Protein AF-A0A920QPK8-F1 (afdb_monomer_lite)

Radius of gyration: 19.15 Å; chains: 1; bounding box: 37×34×63 Å

Structure (mmCIF, N/CA/C/O backbone):
data_AF-A0A920QPK8-F1
#
_entry.id   AF-A0A920QPK8-F1
#
loop_
_atom_site.group_PDB
_atom_site.id
_atom_site.type_symbol
_atom_site.label_atom_id
_atom_site.label_alt_id
_atom_site.label_comp_id
_atom_site.label_asym_id
_atom_site.label_entity_id
_atom_site.label_seq_id
_atom_site.pdbx_PDB_ins_code
_atom_site.Cartn_x
_atom_site.Cartn_y
_atom_site.Cartn_z
_atom_site.occupancy
_atom_site.B_iso_or_equiv
_atom_site.auth_seq_id
_atom_site.auth_comp_id
_atom_site.auth_asym_id
_atom_site.auth_atom_id
_atom_site.pdbx_PDB_model_num
ATOM 1 N N . MET A 1 1 ? 7.143 -10.730 -30.941 1.00 68.44 1 MET A N 1
ATOM 2 C CA . MET A 1 1 ? 5.837 -11.428 -30.927 1.00 68.44 1 MET A CA 1
ATOM 3 C C . MET A 1 1 ? 4.984 -10.985 -29.741 1.00 68.44 1 MET A C 1
ATOM 5 O O . MET A 1 1 ? 4.112 -10.167 -29.968 1.00 68.44 1 MET A O 1
ATOM 9 N N . PHE A 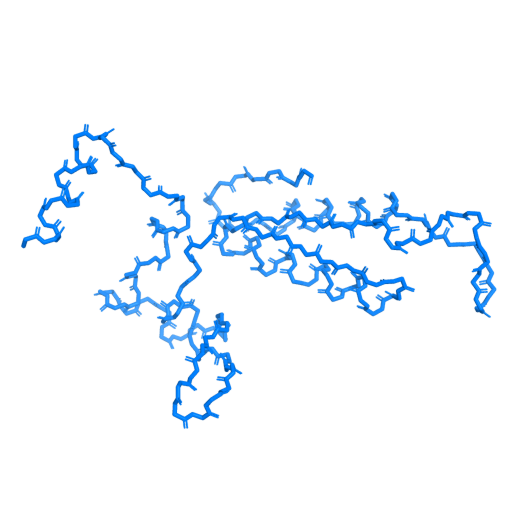1 2 ? 5.269 -11.378 -28.488 1.00 86.38 2 PHE A N 1
ATOM 10 C CA . PHE A 1 2 ? 4.439 -10.963 -27.332 1.00 86.38 2 PHE A CA 1
ATOM 11 C C . PHE A 1 2 ? 4.388 -9.437 -27.107 1.00 86.38 2 PHE A C 1
ATOM 13 O O . PHE A 1 2 ? 3.326 -8.875 -26.862 1.00 86.38 2 PHE A O 1
ATOM 20 N N . TYR A 1 3 ? 5.526 -8.748 -27.241 1.00 86.75 3 TYR A N 1
ATOM 21 C CA . TYR A 1 3 ? 5.587 -7.286 -27.121 1.00 86.75 3 TYR A CA 1
ATOM 22 C C . TYR A 1 3 ? 4.750 -6.564 -28.188 1.00 86.75 3 TYR A C 1
ATOM 24 O O . TYR A 1 3 ? 4.077 -5.581 -27.881 1.00 86.75 3 TYR A O 1
ATOM 32 N N . ASP A 1 4 ? 4.767 -7.062 -29.426 1.00 90.31 4 ASP A N 1
ATOM 33 C CA . ASP A 1 4 ? 4.085 -6.432 -30.562 1.00 90.31 4 ASP A CA 1
ATOM 34 C C . ASP A 1 4 ? 2.562 -6.575 -30.435 1.00 90.31 4 ASP A C 1
ATOM 36 O O . ASP A 1 4 ? 1.823 -5.617 -30.660 1.00 90.31 4 ASP A O 1
ATOM 40 N N . GLU A 1 5 ? 2.095 -7.747 -29.993 1.00 91.38 5 GLU A N 1
ATOM 41 C CA . GLU A 1 5 ? 0.682 -8.015 -29.699 1.00 91.38 5 GLU A CA 1
ATOM 42 C C . GLU A 1 5 ? 0.168 -7.131 -28.555 1.00 91.38 5 GLU A C 1
ATOM 44 O O . GLU A 1 5 ? -0.880 -6.493 -28.674 1.00 91.38 5 GLU A O 1
ATOM 49 N N . LEU A 1 6 ? 0.932 -7.036 -27.462 1.00 88.88 6 LEU A N 1
ATOM 50 C CA . LEU A 1 6 ? 0.589 -6.203 -26.310 1.00 88.88 6 LEU A CA 1
ATOM 51 C C . LEU A 1 6 ? 0.551 -4.713 -26.681 1.00 88.88 6 LEU A C 1
ATOM 53 O O . LEU A 1 6 ? -0.389 -3.998 -26.328 1.00 88.88 6 LEU A O 1
ATOM 57 N N . SER A 1 7 ? 1.551 -4.256 -27.438 1.00 88.50 7 SER A N 1
ATOM 58 C CA . SER A 1 7 ? 1.635 -2.882 -27.941 1.00 88.50 7 SER A CA 1
ATOM 59 C C . SER A 1 7 ? 0.441 -2.546 -28.828 1.00 88.50 7 SER A C 1
ATOM 61 O O . SER A 1 7 ? -0.168 -1.489 -28.666 1.00 88.50 7 SER A O 1
ATOM 63 N N . TRP A 1 8 ? 0.053 -3.460 -29.721 1.00 92.25 8 TRP A N 1
ATOM 64 C CA . TRP A 1 8 ? -1.113 -3.274 -30.580 1.00 92.25 8 TRP A CA 1
ATOM 65 C C . TRP A 1 8 ? -2.414 -3.162 -29.772 1.00 92.25 8 TRP A C 1
ATOM 67 O O . TRP A 1 8 ? -3.217 -2.265 -30.042 1.00 92.25 8 TRP A O 1
ATOM 77 N N . LEU A 1 9 ? -2.608 -4.004 -28.748 1.00 92.81 9 LEU A N 1
ATOM 78 C CA . LEU A 1 9 ? -3.782 -3.949 -27.864 1.00 92.81 9 LEU A CA 1
ATOM 79 C C . LEU A 1 9 ? -3.870 -2.625 -27.095 1.00 92.81 9 LEU A C 1
ATOM 81 O O . LEU A 1 9 ? -4.956 -2.046 -26.997 1.00 92.81 9 LEU A O 1
ATOM 85 N N . CYS A 1 10 ? -2.743 -2.127 -26.580 1.00 90.50 10 CYS A N 1
ATOM 86 C CA . CYS A 1 10 ? -2.697 -0.855 -25.862 1.00 90.50 10 CYS A CA 1
ATOM 87 C C . CYS A 1 10 ? -2.908 0.354 -26.782 1.00 90.50 10 CYS A C 1
ATOM 89 O O . CYS A 1 10 ? -3.668 1.256 -26.428 1.00 90.50 10 CYS A O 1
ATOM 91 N N . LEU A 1 11 ? -2.293 0.367 -27.970 1.00 92.00 11 LEU A N 1
ATOM 92 C CA . LEU A 1 11 ? -2.441 1.458 -28.941 1.00 92.00 11 LEU A CA 1
ATOM 93 C C . LEU A 1 11 ? -3.876 1.586 -29.461 1.00 92.00 11 LEU A C 1
ATOM 95 O O . LEU A 1 11 ? -4.374 2.696 -29.624 1.00 92.00 11 LEU A O 1
ATOM 99 N N . ASN A 1 12 ? -4.553 0.459 -29.679 1.00 94.44 12 ASN A N 1
ATOM 100 C CA . ASN A 1 12 ? -5.941 0.433 -30.140 1.00 94.44 12 ASN A CA 1
ATOM 101 C C . ASN A 1 12 ? -6.966 0.477 -28.991 1.00 94.44 12 ASN A C 1
ATOM 103 O O . ASN A 1 12 ? -8.159 0.319 -29.231 1.00 94.44 12 ASN A O 1
ATOM 107 N N . GLN A 1 13 ? -6.520 0.684 -27.746 1.00 89.62 13 GLN A N 1
ATOM 108 C CA . GLN A 1 13 ? -7.372 0.767 -26.554 1.00 89.62 13 GLN A CA 1
ATOM 109 C C . GLN A 1 13 ? -8.248 -0.474 -26.292 1.00 89.62 13 GLN A C 1
ATOM 111 O O . GLN A 1 13 ? -9.247 -0.389 -25.579 1.00 89.62 13 GLN A O 1
ATOM 116 N N . TYR A 1 14 ? -7.853 -1.645 -26.801 1.00 92.62 14 TYR A N 1
ATOM 117 C CA . TYR A 1 14 ? -8.497 -2.922 -26.469 1.00 92.62 14 TYR A CA 1
ATOM 118 C C . TYR A 1 14 ? -8.085 -3.442 -25.083 1.00 92.62 14 TYR A C 1
ATOM 120 O O . TYR A 1 14 ? -8.752 -4.312 -24.526 1.00 92.62 14 TYR A O 1
ATOM 128 N N . GLY A 1 15 ? -7.013 -2.898 -24.500 1.00 88.00 15 GLY A N 1
ATOM 129 C CA . GLY A 1 15 ? -6.601 -3.167 -23.127 1.00 88.00 15 GLY A CA 1
ATOM 130 C C . GLY A 1 15 ? -5.665 -2.087 -22.594 1.00 88.00 15 GLY A C 1
ATOM 131 O O . GLY A 1 15 ? -4.878 -1.507 -23.338 1.00 88.00 15 GLY A O 1
ATOM 132 N N . ALA A 1 16 ? -5.741 -1.810 -21.295 1.00 88.81 16 ALA A N 1
ATOM 133 C CA . ALA A 1 16 ? -4.863 -0.857 -20.629 1.00 88.81 16 ALA A CA 1
ATOM 134 C C . ALA A 1 16 ? -4.442 -1.394 -19.263 1.00 88.81 16 ALA A C 1
ATOM 136 O O . ALA A 1 16 ? -5.247 -1.968 -18.528 1.00 88.81 16 ALA A O 1
ATOM 137 N N . PHE A 1 17 ? -3.178 -1.173 -18.912 1.00 88.06 17 PHE A N 1
ATOM 138 C CA . PHE A 1 17 ? -2.691 -1.503 -17.583 1.00 88.06 17 PHE A CA 1
ATOM 139 C C . PHE A 1 17 ? -3.235 -0.548 -16.527 1.00 88.06 17 PHE A C 1
ATOM 141 O O . PHE A 1 17 ? -3.620 0.592 -16.807 1.00 88.06 17 PHE A O 1
ATOM 148 N N . ASN A 1 18 ? -3.230 -1.024 -15.284 1.00 88.38 18 ASN A N 1
ATOM 149 C CA . ASN A 1 18 ? -3.506 -0.174 -14.143 1.00 88.38 18 ASN A CA 1
ATOM 150 C C . ASN A 1 18 ? -2.461 0.960 -14.051 1.00 88.38 18 ASN A C 1
ATOM 152 O O . ASN A 1 18 ? -1.383 0.930 -14.647 1.00 88.38 18 ASN A O 1
ATOM 156 N N . SER A 1 19 ? -2.792 1.994 -13.290 1.00 83.06 19 SER A N 1
ATOM 157 C CA . SER A 1 19 ? -1.928 3.174 -13.203 1.00 83.06 19 SER A CA 1
ATOM 158 C C . SER A 1 19 ? -0.524 2.933 -12.612 1.00 83.06 19 SER A C 1
ATOM 160 O O . SER A 1 19 ? 0.402 3.534 -13.150 1.00 83.06 19 SER A O 1
ATOM 162 N N . PRO A 1 20 ? -0.291 2.091 -11.576 1.00 85.56 20 PRO A N 1
ATOM 163 C CA . PRO A 1 20 ? 1.071 1.894 -11.068 1.00 85.56 20 PRO A CA 1
ATOM 164 C C . PRO A 1 20 ? 2.009 1.234 -12.081 1.00 85.56 20 PRO A C 1
ATOM 166 O O . PRO A 1 20 ? 3.185 1.591 -12.124 1.00 85.56 20 PRO A O 1
ATOM 169 N N . VAL A 1 21 ? 1.497 0.349 -12.947 1.00 87.56 21 VAL A N 1
ATOM 170 C CA . VAL A 1 21 ? 2.295 -0.225 -14.042 1.00 87.56 21 VAL A CA 1
ATOM 171 C C . VAL A 1 21 ? 2.818 0.876 -14.961 1.00 87.56 21 VAL A C 1
ATOM 173 O O . VAL A 1 21 ? 4.016 0.928 -15.219 1.00 87.56 21 VAL A O 1
ATOM 176 N N . TRP A 1 22 ? 1.958 1.809 -15.376 1.00 84.75 22 TRP A N 1
ATOM 177 C CA . TRP A 1 22 ? 2.358 2.923 -16.241 1.00 84.75 22 TRP A CA 1
ATOM 178 C C . TRP A 1 22 ? 3.377 3.875 -15.613 1.00 84.75 22 TRP A C 1
ATOM 180 O O . TRP A 1 22 ? 4.127 4.525 -16.337 1.00 84.75 22 TRP A O 1
ATOM 190 N N . PHE A 1 23 ? 3.380 4.007 -14.285 1.00 81.94 23 PHE A N 1
ATOM 191 C CA . PHE A 1 23 ? 4.235 4.977 -13.606 1.00 81.94 23 PHE A CA 1
ATOM 192 C C . PHE A 1 23 ? 5.557 4.411 -13.118 1.00 81.94 23 PHE A C 1
ATOM 194 O O . PHE A 1 23 ? 6.504 5.181 -13.026 1.00 81.94 23 PHE A O 1
ATOM 201 N N . ASN A 1 24 ? 5.624 3.125 -12.776 1.00 83.12 24 ASN A N 1
ATOM 202 C CA . ASN A 1 24 ? 6.769 2.588 -12.045 1.00 83.12 24 ASN A CA 1
ATOM 203 C C . ASN A 1 24 ? 7.536 1.516 -12.833 1.00 83.12 24 ASN A C 1
ATOM 205 O O . ASN A 1 24 ? 8.739 1.362 -12.627 1.00 83.12 24 ASN A O 1
ATOM 209 N N . VAL A 1 25 ? 6.875 0.766 -13.722 1.00 86.62 25 VAL A N 1
ATOM 210 C CA . VAL A 1 25 ? 7.494 -0.378 -14.410 1.00 86.62 25 VAL A CA 1
ATOM 211 C C . VAL A 1 25 ? 8.396 0.101 -15.548 1.00 86.62 25 VAL A C 1
ATOM 213 O O . VAL A 1 25 ? 8.022 0.966 -16.331 1.00 86.62 25 VAL A O 1
ATOM 216 N N . GLY A 1 26 ? 9.604 -0.462 -15.636 1.00 83.44 26 GLY A N 1
ATOM 217 C CA . GLY A 1 26 ? 10.567 -0.175 -16.707 1.00 83.44 26 GLY A CA 1
ATOM 218 C C . GLY A 1 26 ? 11.417 1.085 -16.508 1.00 83.44 26 GLY A C 1
ATOM 219 O O . GLY A 1 26 ? 12.438 1.223 -17.175 1.00 83.44 26 GLY A O 1
ATOM 220 N N . LEU A 1 27 ? 11.079 1.960 -15.552 1.00 83.50 27 LEU A N 1
ATOM 221 C CA . LEU A 1 27 ? 11.826 3.204 -15.315 1.00 83.50 27 LEU A CA 1
ATOM 222 C C . LEU A 1 27 ? 13.295 2.977 -14.929 1.00 83.50 27 LEU A C 1
ATOM 224 O O . LEU A 1 27 ? 14.175 3.683 -15.414 1.00 83.50 27 LEU A O 1
ATOM 228 N N . HIS A 1 28 ? 13.570 2.001 -14.064 1.00 83.12 28 HIS A N 1
ATOM 229 C CA . HIS A 1 28 ? 14.939 1.700 -13.643 1.00 83.12 28 HIS A CA 1
ATOM 230 C C . HIS A 1 28 ? 15.749 1.018 -14.749 1.00 83.12 28 HIS A C 1
ATOM 232 O O . HIS A 1 28 ? 16.891 1.389 -14.985 1.00 83.12 28 HIS A O 1
ATOM 238 N N . HIS A 1 29 ? 15.152 0.051 -15.451 1.00 81.00 29 HIS A N 1
ATOM 239 C CA . HIS A 1 29 ? 15.843 -0.715 -16.490 1.00 81.00 29 HIS A CA 1
ATOM 240 C C . HIS A 1 29 ? 16.194 0.141 -17.715 1.00 81.00 29 HIS A C 1
ATOM 242 O O . HIS A 1 29 ? 17.289 0.015 -18.249 1.00 81.00 29 HIS A O 1
ATOM 248 N N . GLU A 1 30 ? 15.281 1.014 -18.150 1.00 82.25 30 GLU A N 1
ATOM 249 C CA . GLU A 1 30 ? 15.470 1.820 -19.363 1.00 82.25 30 GLU A CA 1
ATOM 250 C C . GLU A 1 30 ? 16.212 3.135 -19.091 1.00 82.25 30 GLU A C 1
ATOM 252 O O . GLU A 1 30 ? 17.070 3.548 -19.866 1.00 82.25 30 GLU A O 1
ATOM 257 N N . TYR A 1 31 ? 15.895 3.805 -17.978 1.00 79.75 31 TYR A N 1
ATOM 258 C CA . TYR A 1 31 ? 16.371 5.166 -17.704 1.00 79.75 31 TYR A CA 1
ATOM 259 C C . TYR A 1 31 ? 17.313 5.261 -16.500 1.00 79.75 31 TYR A C 1
ATOM 261 O O . TYR A 1 31 ? 17.743 6.363 -16.159 1.00 79.75 31 TYR A O 1
ATOM 269 N N . GLY A 1 32 ? 17.610 4.150 -15.816 1.00 79.81 32 GLY A N 1
ATOM 270 C CA . GLY A 1 32 ? 18.418 4.169 -14.591 1.00 79.81 32 GLY A CA 1
ATOM 271 C C . GLY A 1 32 ? 17.790 5.008 -13.473 1.00 79.81 32 GLY A C 1
ATOM 272 O O . GLY A 1 32 ? 18.491 5.548 -12.621 1.00 79.81 32 GLY A O 1
ATOM 273 N N . VAL A 1 33 ? 16.467 5.200 -13.485 1.00 77.81 33 VAL A N 1
ATOM 274 C CA . VAL A 1 33 ? 15.790 6.016 -12.472 1.00 77.81 33 VAL A CA 1
ATOM 275 C C . VAL A 1 33 ? 15.842 5.289 -11.135 1.00 77.81 33 VAL A C 1
ATOM 277 O O . VAL A 1 33 ? 15.365 4.166 -11.024 1.00 77.81 33 VAL A O 1
ATOM 280 N N . GLY A 1 34 ? 16.361 5.955 -10.102 1.00 72.00 34 GLY A N 1
ATOM 281 C CA . GLY A 1 34 ? 16.350 5.438 -8.734 1.00 72.00 34 GLY A CA 1
ATOM 282 C C . GLY A 1 34 ? 17.657 4.823 -8.243 1.00 72.00 34 GLY A C 1
ATOM 283 O O . GLY A 1 34 ? 17.649 4.255 -7.153 1.00 72.00 34 GLY A O 1
ATOM 284 N N . THR A 1 35 ? 18.770 4.943 -8.965 1.00 70.25 35 THR A N 1
ATOM 285 C CA . THR A 1 35 ? 20.073 4.404 -8.526 1.00 70.25 35 THR A CA 1
ATOM 286 C C . THR A 1 35 ? 20.527 4.962 -7.167 1.00 70.25 35 THR A C 1
ATOM 288 O O 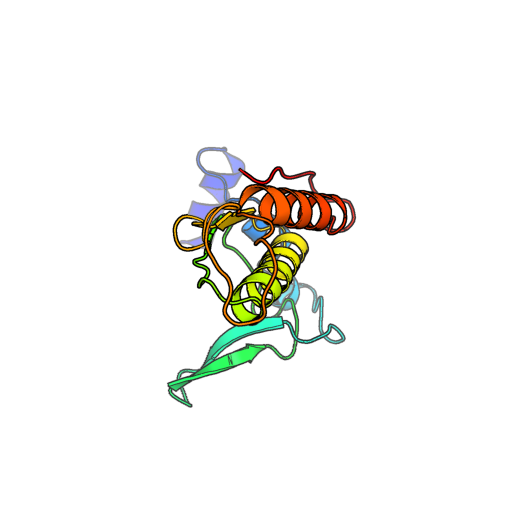. THR A 1 35 ? 21.055 4.213 -6.355 1.00 70.25 35 THR A O 1
ATOM 291 N N . ASP A 1 36 ? 20.200 6.227 -6.863 1.00 73.00 36 ASP A N 1
ATOM 292 C CA . ASP A 1 36 ? 20.478 6.888 -5.569 1.00 73.00 36 ASP A CA 1
ATOM 293 C C . ASP A 1 36 ? 19.239 6.995 -4.656 1.00 73.00 36 ASP A C 1
ATOM 295 O O . ASP A 1 36 ? 19.152 7.850 -3.771 1.00 73.00 36 ASP A O 1
ATOM 299 N N . SER A 1 37 ? 18.209 6.182 -4.902 1.00 73.12 37 SER A N 1
ATOM 300 C CA . SER A 1 37 ? 16.972 6.238 -4.116 1.00 73.12 37 SER A CA 1
ATOM 301 C C . SER A 1 37 ? 17.062 5.409 -2.830 1.00 73.12 37 SER A C 1
ATOM 303 O O . SER A 1 37 ? 17.818 4.449 -2.737 1.00 73.12 37 SER A O 1
ATOM 305 N N . ALA A 1 38 ? 16.283 5.788 -1.809 1.00 75.69 38 ALA A N 1
ATOM 306 C CA . ALA A 1 38 ? 16.200 5.025 -0.558 1.00 75.69 38 ALA A CA 1
ATOM 307 C C . ALA A 1 38 ? 15.665 3.597 -0.788 1.00 75.69 38 ALA A C 1
ATOM 309 O O . ALA A 1 38 ? 15.087 3.328 -1.833 1.00 75.69 38 ALA A O 1
ATOM 310 N N . GLN A 1 39 ? 15.765 2.717 0.211 1.00 79.38 39 GLN A N 1
ATOM 311 C CA . GLN A 1 39 ? 15.301 1.324 0.113 1.00 79.38 39 GLN A CA 1
ATOM 312 C C . GLN A 1 39 ? 13.899 1.192 -0.509 1.00 79.38 39 GLN A C 1
ATOM 314 O O . GLN A 1 39 ? 12.970 1.933 -0.159 1.00 79.38 39 GLN A O 1
ATOM 319 N N . GLY A 1 40 ? 13.777 0.247 -1.439 1.00 78.44 40 GLY A N 1
ATOM 320 C CA . GLY A 1 40 ? 12.580 0.002 -2.230 1.00 78.44 40 GLY A CA 1
ATOM 321 C C . GLY A 1 40 ? 11.638 -1.040 -1.645 1.00 78.44 40 GLY A C 1
ATOM 322 O O . GLY A 1 40 ? 11.626 -1.308 -0.442 1.00 78.44 40 GLY A O 1
ATOM 323 N N . ASN A 1 41 ? 10.810 -1.606 -2.522 1.00 82.88 41 ASN A N 1
ATOM 324 C CA . ASN A 1 41 ? 9.847 -2.633 -2.144 1.00 82.88 41 ASN A CA 1
ATOM 325 C C . ASN A 1 41 ? 10.531 -3.954 -1.785 1.00 82.88 41 ASN A C 1
ATOM 327 O O . ASN A 1 41 ? 11.707 -4.186 -2.068 1.00 82.88 41 ASN A O 1
ATOM 331 N N . TRP A 1 42 ? 9.760 -4.830 -1.153 1.00 83.50 42 TRP A N 1
ATOM 332 C CA . TRP A 1 42 ? 10.168 -6.204 -0.915 1.00 83.50 42 TRP A CA 1
ATOM 333 C C . TRP A 1 42 ? 10.103 -7.001 -2.214 1.00 83.50 42 TRP A C 1
ATOM 335 O O . TRP A 1 42 ? 9.115 -6.920 -2.943 1.00 83.50 42 TRP A O 1
ATOM 345 N N . HIS A 1 43 ? 11.136 -7.793 -2.470 1.00 84.81 43 HIS A N 1
ATOM 346 C CA . HIS A 1 43 ? 11.145 -8.792 -3.527 1.00 84.81 43 HIS A CA 1
ATOM 347 C C . HIS A 1 43 ? 11.606 -10.133 -2.956 1.00 84.81 43 HIS A C 1
ATOM 349 O O . HIS A 1 43 ? 12.251 -10.199 -1.905 1.00 84.81 43 HIS A O 1
ATOM 355 N N . TYR A 1 44 ? 11.234 -11.211 -3.637 1.00 84.75 44 TYR A N 1
ATOM 356 C CA . TYR A 1 44 ? 11.685 -12.545 -3.279 1.00 84.75 44 TYR A CA 1
ATOM 357 C C . TYR A 1 44 ? 13.049 -12.811 -3.919 1.00 84.75 44 TYR A C 1
ATOM 359 O O . TYR A 1 44 ? 13.233 -12.553 -5.109 1.00 84.75 44 TYR A O 1
ATOM 367 N N . GLU A 1 45 ? 14.005 -13.292 -3.127 1.00 85.88 45 GLU A N 1
ATOM 368 C CA . GLU A 1 45 ? 15.323 -13.700 -3.603 1.00 85.88 45 GLU A CA 1
ATOM 369 C C . GLU A 1 45 ? 15.398 -15.235 -3.594 1.00 85.88 45 GLU A C 1
ATOM 371 O O . GLU A 1 45 ? 15.496 -15.860 -2.536 1.00 85.88 45 GLU A O 1
ATOM 376 N N . GLU A 1 46 ? 15.329 -15.851 -4.780 1.00 83.69 46 GLU A N 1
ATOM 377 C CA . GLU A 1 46 ? 15.262 -17.316 -4.933 1.00 83.69 46 GLU A CA 1
ATOM 378 C C . GLU A 1 46 ? 16.506 -18.038 -4.395 1.00 83.69 46 GLU A C 1
ATOM 380 O O . GLU A 1 46 ? 16.400 -19.147 -3.880 1.00 83.69 46 GLU A O 1
ATOM 385 N N . SER A 1 47 ? 17.681 -17.405 -4.460 1.00 84.25 47 SER A N 1
ATOM 386 C CA . SER A 1 47 ? 18.951 -17.982 -3.992 1.00 84.25 47 SER A CA 1
ATOM 387 C C . SER A 1 47 ? 18.996 -18.186 -2.474 1.00 84.25 47 SER A C 1
ATOM 389 O O . SER A 1 47 ? 19.597 -19.146 -1.996 1.00 84.25 47 SER A O 1
ATOM 391 N N . LEU A 1 48 ? 18.364 -17.288 -1.715 1.00 82.88 48 LEU A N 1
ATOM 392 C CA . LEU A 1 48 ? 18.311 -17.321 -0.250 1.00 82.88 48 LEU A CA 1
ATOM 393 C C . LEU A 1 48 ? 16.980 -17.876 0.272 1.00 82.88 48 LEU A C 1
ATOM 395 O O . LEU A 1 48 ? 16.853 -18.139 1.468 1.00 82.88 48 LEU A O 1
ATOM 399 N N . GLY A 1 49 ? 15.986 -18.030 -0.606 1.00 87.25 49 GLY A N 1
ATOM 400 C CA . GLY A 1 49 ? 14.633 -18.448 -0.254 1.00 87.25 49 GLY A CA 1
ATOM 401 C C . GLY A 1 49 ? 13.900 -17.455 0.656 1.00 87.25 49 GLY A C 1
ATOM 402 O O . GLY A 1 49 ? 12.973 -17.850 1.362 1.00 87.25 49 GLY A O 1
ATOM 403 N N . GLN A 1 50 ? 14.320 -16.185 0.684 1.00 88.38 50 GLN A N 1
ATOM 404 C CA . GLN A 1 50 ? 13.844 -15.171 1.630 1.00 88.38 50 GLN A CA 1
ATOM 405 C C . GLN A 1 50 ? 13.395 -13.892 0.918 1.00 88.38 50 GLN A C 1
ATOM 407 O O . GLN A 1 50 ? 13.884 -13.542 -0.155 1.00 88.38 50 GLN A O 1
ATOM 412 N N . ALA A 1 51 ? 12.455 -13.175 1.538 1.00 85.88 51 ALA A N 1
ATOM 413 C CA . ALA A 1 51 ? 12.057 -11.847 1.091 1.00 85.88 51 ALA A CA 1
ATOM 414 C C . ALA A 1 51 ? 13.068 -10.808 1.589 1.00 85.88 51 ALA A C 1
ATOM 416 O O . ALA A 1 51 ? 13.346 -10.724 2.787 1.00 85.88 51 ALA A O 1
ATOM 417 N N . LYS A 1 52 ? 13.590 -9.989 0.678 1.00 85.94 52 LYS A N 1
ATOM 418 C CA . LYS A 1 52 ? 14.548 -8.925 0.982 1.00 85.94 52 LYS A CA 1
ATOM 419 C C . LYS A 1 52 ? 14.030 -7.593 0.456 1.00 85.94 52 LYS A C 1
ATOM 421 O O . LYS A 1 52 ? 13.293 -7.537 -0.528 1.00 85.94 52 LYS A O 1
ATOM 426 N N . ARG A 1 53 ? 14.387 -6.501 1.133 1.00 82.56 53 ARG A N 1
ATOM 427 C CA . ARG A 1 53 ? 14.124 -5.156 0.611 1.00 82.56 53 ARG A CA 1
ATOM 428 C C . ARG A 1 53 ? 15.097 -4.832 -0.510 1.00 82.56 53 ARG A C 1
ATOM 430 O O . ARG A 1 53 ? 16.307 -4.967 -0.326 1.00 82.56 53 ARG A O 1
ATOM 437 N N . ALA A 1 54 ? 14.554 -4.345 -1.620 1.00 83.06 54 ALA A N 1
ATOM 438 C CA . ALA A 1 54 ? 15.338 -3.815 -2.720 1.00 83.06 54 ALA A CA 1
ATOM 439 C C . ALA A 1 54 ? 16.214 -2.650 -2.242 1.00 83.06 54 ALA A C 1
ATOM 441 O O . ALA A 1 54 ? 15.802 -1.824 -1.416 1.00 83.06 54 ALA A O 1
ATOM 442 N N . THR A 1 55 ? 17.424 -2.568 -2.784 1.00 79.00 55 THR A N 1
ATOM 443 C CA . THR A 1 55 ? 18.359 -1.462 -2.539 1.00 79.00 55 THR A CA 1
ATOM 444 C C . THR A 1 55 ? 17.843 -0.156 -3.142 1.00 79.00 55 THR A C 1
ATOM 446 O O . THR A 1 55 ? 18.055 0.897 -2.548 1.00 79.00 55 THR A O 1
ATOM 449 N N . SER A 1 56 ? 17.097 -0.237 -4.250 1.00 82.75 56 SER A N 1
ATOM 450 C CA . SER A 1 56 ? 16.491 0.890 -4.967 1.00 82.75 56 SER A CA 1
ATOM 451 C C . SER A 1 56 ? 14.959 0.798 -5.040 1.00 82.75 56 SER A C 1
ATOM 453 O O . SER A 1 56 ? 14.384 -0.288 -5.112 1.00 82.75 56 SER A O 1
ATOM 455 N N . GLN A 1 57 ? 14.275 1.950 -5.07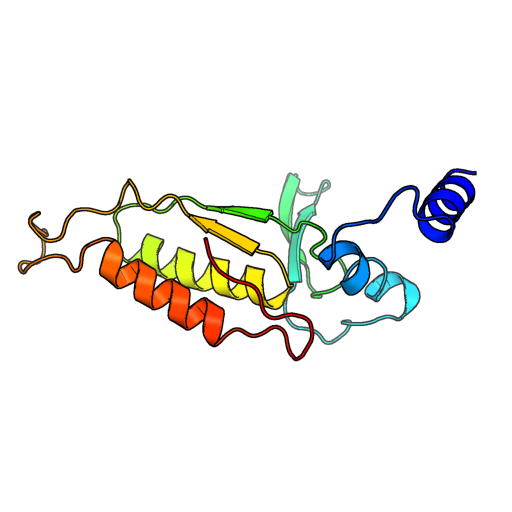7 1.00 78.81 57 GLN A N 1
ATOM 456 C CA . GLN A 1 57 ? 12.806 2.048 -5.170 1.00 78.81 57 GLN A CA 1
ATOM 457 C C . GLN A 1 57 ? 12.217 1.542 -6.485 1.00 78.81 57 GLN A C 1
ATOM 459 O O . GLN A 1 57 ? 11.057 1.133 -6.503 1.00 78.81 57 GLN A O 1
ATOM 464 N N . TYR A 1 58 ? 12.982 1.607 -7.572 1.00 81.19 58 TYR A N 1
ATOM 465 C CA . TYR A 1 58 ? 12.471 1.371 -8.924 1.00 81.19 58 TYR A CA 1
ATOM 466 C C . TYR A 1 58 ? 13.048 0.116 -9.579 1.00 81.19 58 TYR A C 1
ATOM 468 O O . TYR A 1 58 ? 12.558 -0.276 -10.634 1.00 81.19 58 TYR A O 1
ATOM 476 N N . GLU A 1 59 ? 14.046 -0.524 -8.963 1.00 81.38 59 GLU A N 1
ATOM 477 C CA . GLU A 1 59 ? 14.582 -1.811 -9.422 1.00 81.38 59 GLU A CA 1
ATOM 478 C C . GLU A 1 59 ? 13.516 -2.913 -9.343 1.00 81.38 59 GLU A C 1
ATOM 480 O O . GLU A 1 59 ? 13.302 -3.642 -10.308 1.00 81.38 59 GLU A O 1
ATOM 485 N N . TYR A 1 60 ? 12.765 -2.942 -8.236 1.00 84.25 60 TYR A N 1
ATOM 486 C CA . TYR A 1 60 ? 11.571 -3.772 -8.054 1.00 84.25 60 TYR A CA 1
ATOM 487 C C . TYR A 1 60 ? 10.344 -2.869 -7.829 1.00 84.25 60 TYR A C 1
ATOM 489 O O . TYR A 1 60 ? 9.942 -2.607 -6.685 1.00 84.25 60 TYR A O 1
ATOM 497 N N . PRO A 1 61 ? 9.768 -2.316 -8.913 1.00 84.00 61 PRO A N 1
ATOM 498 C CA . PRO A 1 61 ? 8.725 -1.307 -8.819 1.00 84.00 61 PRO A CA 1
ATOM 499 C C . PRO A 1 61 ? 7.382 -1.899 -8.385 1.00 84.00 61 PRO A C 1
ATOM 501 O O . PRO A 1 61 ? 7.035 -3.034 -8.708 1.00 84.00 61 PRO A O 1
ATOM 504 N N . GLN A 1 62 ? 6.576 -1.086 -7.699 1.00 83.56 62 GLN A N 1
ATOM 505 C CA . GLN A 1 62 ? 5.205 -1.450 -7.348 1.00 83.56 62 GLN A CA 1
ATOM 506 C C . GLN A 1 62 ? 4.289 -1.332 -8.577 1.00 83.56 62 GLN A C 1
ATOM 508 O O . GLN A 1 62 ? 4.039 -0.223 -9.056 1.00 83.56 62 GLN A O 1
ATOM 513 N N . GLY A 1 63 ? 3.776 -2.464 -9.065 1.00 85.69 63 GLY A N 1
ATOM 514 C CA . GLY A 1 63 ? 2.842 -2.542 -10.198 1.00 85.69 63 GLY A CA 1
ATOM 515 C C . GLY A 1 63 ? 1.387 -2.828 -9.803 1.00 85.69 63 GLY A C 1
ATOM 516 O O . GLY A 1 63 ? 0.482 -2.723 -10.631 1.00 85.69 63 GLY A O 1
ATOM 517 N N . SER A 1 64 ? 1.122 -3.175 -8.545 1.00 87.50 64 SER A N 1
ATOM 518 C CA . SER A 1 64 ? -0.230 -3.505 -8.087 1.00 87.50 64 SER A CA 1
ATOM 519 C C . SER A 1 64 ? -0.970 -2.262 -7.608 1.00 87.50 64 SER A C 1
ATOM 521 O O . SER A 1 64 ? -0.400 -1.397 -6.957 1.00 87.50 64 SER A O 1
ATOM 523 N N . ALA A 1 65 ? -2.260 -2.158 -7.933 1.00 84.06 65 ALA A N 1
ATOM 524 C CA . ALA A 1 65 ? -3.071 -0.996 -7.568 1.00 84.06 65 ALA A CA 1
ATOM 525 C C . ALA A 1 65 ? -3.838 -1.157 -6.253 1.00 84.06 65 ALA A C 1
ATOM 527 O O . ALA A 1 65 ? -4.193 -0.142 -5.661 1.00 84.06 65 ALA A O 1
ATOM 528 N N . CYS A 1 66 ? -4.107 -2.387 -5.816 1.00 88.94 66 CYS A N 1
ATOM 529 C CA . CYS A 1 66 ? -4.980 -2.667 -4.680 1.00 88.94 66 CYS A CA 1
ATOM 530 C C . CYS A 1 66 ? -4.288 -3.606 -3.696 1.00 88.94 66 CYS A C 1
ATOM 532 O O . CYS A 1 66 ? -3.783 -4.653 -4.101 1.00 88.94 66 CYS A O 1
ATOM 534 N N . PHE A 1 67 ? -4.330 -3.241 -2.419 1.00 89.12 67 PHE A N 1
ATOM 535 C CA . PHE A 1 67 ? -3.847 -4.035 -1.296 1.00 89.12 67 PHE A CA 1
ATOM 536 C C . PHE A 1 67 ? -4.943 -4.157 -0.244 1.00 89.12 67 PHE A C 1
ATOM 538 O O . PHE A 1 67 ? -5.748 -3.241 -0.077 1.00 89.12 67 PHE A O 1
ATOM 545 N N . ILE A 1 68 ? -4.975 -5.298 0.439 1.00 89.69 68 ILE A N 1
ATOM 546 C CA . ILE A 1 68 ? -5.836 -5.517 1.599 1.00 89.69 68 ILE A CA 1
ATOM 547 C C . ILE A 1 68 ? -4.927 -5.838 2.774 1.00 89.69 68 ILE A C 1
ATOM 549 O O . ILE A 1 68 ? -4.055 -6.700 2.656 1.00 89.69 68 ILE A O 1
ATOM 553 N N . GLN A 1 69 ? -5.115 -5.125 3.877 1.00 89.19 69 GLN A N 1
ATOM 554 C CA . GLN A 1 69 ? -4.337 -5.296 5.095 1.00 89.19 69 GLN A CA 1
ATOM 555 C C . GLN A 1 69 ? -5.243 -5.720 6.251 1.00 89.19 69 GLN A C 1
ATOM 557 O O . GLN A 1 69 ? -6.436 -5.413 6.286 1.00 89.19 69 GLN A O 1
ATOM 562 N N . SER A 1 70 ? -4.660 -6.449 7.192 1.00 89.12 70 SER A N 1
ATOM 563 C CA . SER A 1 70 ? -5.277 -6.807 8.464 1.00 89.12 70 SER A CA 1
ATOM 564 C C . SER A 1 70 ? -4.538 -6.102 9.590 1.00 89.12 70 SER A C 1
ATOM 566 O O . SER A 1 70 ? -3.345 -5.812 9.469 1.00 89.12 70 SER A O 1
ATOM 568 N N . VAL A 1 71 ? -5.242 -5.848 10.683 1.00 91.44 71 VAL A N 1
ATOM 569 C CA . VAL A 1 71 ? -4.681 -5.243 11.888 1.00 91.44 71 VAL A CA 1
ATOM 570 C C . VAL A 1 71 ? -5.116 -6.045 13.099 1.00 91.44 71 VAL A C 1
ATOM 572 O O . VAL A 1 71 ? -6.243 -6.532 13.146 1.00 91.44 71 VAL A O 1
ATOM 575 N N . ASP A 1 72 ? -4.224 -6.172 14.069 1.00 90.19 72 ASP A N 1
ATOM 576 C CA . ASP A 1 72 ? -4.538 -6.776 15.359 1.00 90.19 72 ASP A CA 1
ATOM 577 C C . ASP A 1 72 ? -4.953 -5.690 16.357 1.00 90.19 72 ASP A C 1
ATOM 579 O O . ASP A 1 72 ? -4.628 -4.513 16.194 1.00 90.19 72 ASP A O 1
ATOM 583 N N . ASP A 1 73 ? -5.661 -6.078 17.417 1.00 88.75 73 ASP A N 1
ATOM 584 C CA . ASP A 1 73 ? -6.118 -5.166 18.475 1.00 88.75 73 ASP A CA 1
ATOM 585 C C . ASP A 1 73 ? -4.993 -4.792 19.458 1.00 88.75 73 ASP A C 1
ATOM 587 O O . ASP A 1 73 ? -5.091 -4.968 20.674 1.00 88.75 73 ASP A O 1
ATOM 591 N N . ASP A 1 74 ? -3.897 -4.288 18.898 1.00 89.00 74 ASP A N 1
ATOM 592 C CA . ASP A 1 74 ? -2.731 -3.784 19.602 1.00 89.00 74 ASP A CA 1
ATOM 593 C C . ASP A 1 74 ? -2.256 -2.467 18.972 1.00 89.00 74 ASP A C 1
ATOM 595 O O . ASP A 1 74 ? -2.324 -2.261 17.756 1.00 89.00 74 ASP A O 1
ATOM 599 N N . LEU A 1 75 ? -1.771 -1.547 19.810 1.00 86.50 75 LEU A N 1
ATOM 600 C CA . LEU A 1 75 ? -1.364 -0.221 19.350 1.00 86.50 75 LEU A CA 1
ATOM 601 C C . LEU A 1 75 ? -0.176 -0.285 18.379 1.00 86.50 75 LEU A C 1
ATOM 603 O O . LEU A 1 75 ? -0.104 0.528 17.458 1.00 86.50 75 LEU A O 1
ATOM 607 N N . GLU A 1 76 ? 0.739 -1.236 18.558 1.00 89.75 76 GLU A N 1
ATOM 608 C CA . GLU A 1 76 ? 1.866 -1.441 17.656 1.00 89.75 76 GLU A CA 1
ATOM 609 C C . GLU A 1 76 ? 1.374 -1.844 16.263 1.00 89.75 76 GLU A C 1
ATOM 611 O O . GLU A 1 76 ? 1.749 -1.202 15.281 1.00 89.75 76 GLU A O 1
ATOM 616 N N . SER A 1 77 ? 0.461 -2.818 16.177 1.00 90.50 77 SER A N 1
ATOM 617 C CA . SER A 1 77 ? -0.133 -3.267 14.906 1.00 90.50 77 SER A CA 1
ATOM 618 C C . SER A 1 77 ? -0.886 -2.128 14.199 1.00 90.50 77 SER A C 1
ATOM 620 O O . SER A 1 77 ? -0.689 -1.873 13.008 1.00 90.50 77 SER A O 1
ATOM 622 N N . ILE A 1 78 ? -1.662 -1.342 14.953 1.00 90.50 78 ILE A N 1
ATOM 6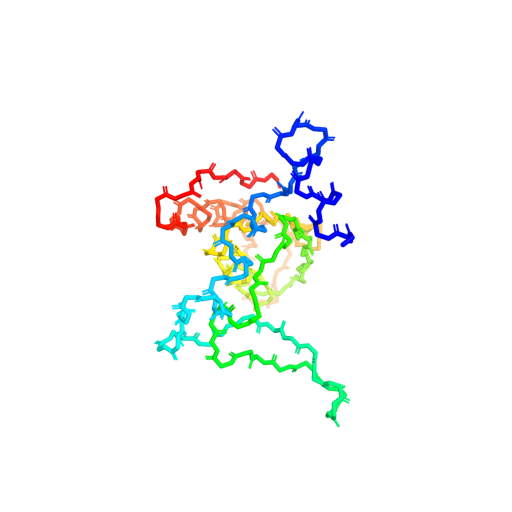23 C CA . ILE A 1 78 ? -2.400 -0.166 14.456 1.00 90.50 78 ILE A CA 1
ATOM 624 C C . ILE A 1 78 ? -1.460 0.895 13.861 1.00 90.50 78 ILE A C 1
ATOM 626 O O . ILE A 1 78 ? -1.757 1.482 12.812 1.00 90.50 78 ILE A O 1
ATOM 630 N N . LEU A 1 79 ? -0.323 1.166 14.504 1.00 90.69 79 LEU A N 1
ATOM 631 C CA . LEU A 1 79 ? 0.647 2.153 14.020 1.00 90.69 79 LEU A CA 1
ATOM 632 C C . LEU A 1 79 ? 1.500 1.615 12.862 1.00 90.69 79 LEU A C 1
ATOM 634 O O . LEU A 1 79 ? 1.802 2.363 11.927 1.00 90.69 79 LEU A O 1
ATOM 638 N N . GLN A 1 80 ? 1.845 0.326 12.877 1.00 90.88 80 GLN A N 1
ATOM 639 C CA . GLN A 1 80 ? 2.514 -0.347 11.760 1.00 90.88 80 GLN A CA 1
ATOM 640 C C . GLN A 1 80 ? 1.642 -0.345 10.498 1.00 90.88 80 GLN A C 1
ATOM 642 O O . GLN A 1 80 ? 2.154 -0.157 9.387 1.00 90.88 80 GLN A O 1
ATOM 647 N N . LEU A 1 81 ? 0.321 -0.470 10.655 1.00 90.56 81 LEU A N 1
ATOM 648 C CA . LEU A 1 81 ? -0.618 -0.303 9.554 1.00 90.56 81 LEU A CA 1
ATOM 649 C C . LEU A 1 81 ? -0.523 1.106 8.953 1.00 90.56 81 LEU A C 1
ATOM 651 O O . LEU A 1 81 ? -0.330 1.222 7.747 1.00 90.56 81 LEU A O 1
ATOM 655 N N . ALA A 1 82 ? -0.553 2.166 9.774 1.00 89.25 82 ALA A N 1
ATOM 656 C CA . ALA A 1 82 ? -0.449 3.550 9.284 1.00 89.25 82 ALA A CA 1
ATOM 657 C C . ALA A 1 82 ? 0.825 3.772 8.450 1.00 89.25 82 ALA A C 1
ATOM 659 O O . ALA A 1 82 ? 0.798 4.422 7.402 1.00 89.25 82 ALA A O 1
ATOM 660 N N . GLN A 1 83 ? 1.951 3.221 8.916 1.00 89.06 83 GLN A N 1
ATOM 661 C CA . GLN A 1 83 ? 3.219 3.268 8.191 1.00 89.06 83 GLN A CA 1
ATOM 662 C C . GLN A 1 83 ? 3.109 2.542 6.844 1.00 89.06 83 GLN A C 1
ATOM 664 O O . GLN A 1 83 ? 3.521 3.078 5.813 1.00 89.06 83 GLN A O 1
ATOM 669 N N . SER A 1 84 ? 2.566 1.326 6.852 1.00 88.00 84 SER A N 1
ATOM 670 C CA . SER A 1 84 ? 2.450 0.483 5.664 1.00 88.00 84 SER A CA 1
ATOM 671 C C . SER A 1 84 ? 1.529 1.106 4.612 1.00 88.00 84 SER A C 1
ATOM 673 O O . SER A 1 84 ? 1.913 1.191 3.445 1.00 88.00 84 SER A O 1
ATOM 675 N N . GLU A 1 85 ? 0.372 1.631 5.021 1.00 87.94 85 GLU A N 1
ATOM 676 C CA . GLU A 1 85 ? -0.551 2.358 4.145 1.00 87.94 85 GLU A CA 1
ATOM 677 C C . GLU A 1 85 ? 0.121 3.594 3.531 1.00 87.94 85 GLU A C 1
ATOM 679 O O . GLU A 1 85 ? 0.078 3.795 2.316 1.00 87.94 85 GLU A O 1
ATOM 684 N N . GLY A 1 86 ? 0.833 4.387 4.343 1.00 87.50 86 GLY A N 1
ATOM 685 C CA . GLY A 1 86 ? 1.602 5.537 3.862 1.00 87.50 86 GLY A CA 1
ATOM 686 C C . GLY A 1 86 ? 2.639 5.156 2.799 1.00 87.50 86 GLY A C 1
ATOM 687 O O . GLY A 1 86 ? 2.767 5.826 1.770 1.00 87.50 86 GLY A O 1
ATOM 688 N N . MET A 1 87 ? 3.350 4.043 2.995 1.00 86.00 87 MET A N 1
ATOM 689 C CA . MET A 1 87 ? 4.310 3.541 2.009 1.00 86.00 87 MET A CA 1
ATOM 690 C C . MET A 1 87 ? 3.633 3.074 0.713 1.00 86.00 87 MET A C 1
ATOM 692 O O . MET A 1 87 ? 4.165 3.326 -0.368 1.00 86.00 87 MET A O 1
ATOM 696 N N . LEU A 1 88 ? 2.449 2.461 0.786 1.00 85.81 88 LEU A N 1
ATOM 697 C CA . LEU A 1 88 ? 1.669 2.076 -0.396 1.00 85.81 88 LEU A CA 1
ATOM 698 C C . LEU A 1 88 ? 1.175 3.303 -1.180 1.00 85.81 88 LEU A C 1
ATOM 700 O O . LEU A 1 88 ? 1.298 3.341 -2.411 1.00 85.81 88 LEU A O 1
ATOM 704 N N . PHE A 1 89 ? 0.706 4.342 -0.484 1.00 84.81 89 PHE A N 1
ATOM 705 C CA . PHE A 1 89 ? 0.268 5.592 -1.113 1.00 84.81 89 PHE A CA 1
ATOM 706 C C . PHE A 1 89 ? 1.410 6.337 -1.805 1.00 84.81 89 PHE A C 1
ATOM 708 O O . PHE A 1 89 ? 1.209 6.888 -2.893 1.00 84.81 89 PHE A O 1
ATOM 715 N N . LYS A 1 90 ? 2.627 6.302 -1.242 1.00 82.19 90 LYS A N 1
ATOM 716 C CA . LYS A 1 90 ? 3.829 6.872 -1.874 1.00 82.19 90 LYS A CA 1
ATOM 717 C C . LYS A 1 90 ? 4.038 6.331 -3.294 1.00 82.19 90 LYS A C 1
ATOM 719 O O . LYS A 1 90 ? 4.337 7.111 -4.197 1.00 82.19 90 LYS A O 1
ATOM 724 N N . PHE A 1 91 ? 3.839 5.027 -3.503 1.00 78.75 91 PHE A N 1
ATOM 725 C CA . PHE A 1 91 ? 4.011 4.367 -4.805 1.00 78.75 91 PHE A CA 1
ATOM 726 C C . PHE A 1 91 ? 2.753 4.378 -5.691 1.00 78.75 91 PHE A C 1
ATOM 728 O O . PHE A 1 91 ? 2.742 3.782 -6.769 1.00 78.75 91 PHE A O 1
ATOM 735 N N . GLY A 1 92 ? 1.691 5.067 -5.263 1.00 78.31 92 GLY A N 1
ATOM 736 C CA . GLY A 1 92 ? 0.450 5.196 -6.024 1.00 78.31 92 GLY A CA 1
ATOM 737 C C . GLY A 1 92 ? -0.476 3.984 -5.918 1.00 78.31 92 GLY A C 1
ATOM 738 O O . GLY A 1 92 ? -1.379 3.843 -6.739 1.00 78.31 92 GLY A O 1
ATOM 739 N N . SER A 1 93 ? -0.285 3.117 -4.927 1.00 85.12 93 SER A N 1
ATOM 740 C CA . SER A 1 93 ? -1.204 2.009 -4.648 1.00 85.12 93 SER A CA 1
ATOM 741 C C . SER A 1 93 ? -2.321 2.454 -3.705 1.00 85.12 93 SER A C 1
ATOM 743 O O . SER A 1 93 ? -2.121 3.332 -2.871 1.00 85.12 93 SER A O 1
ATOM 745 N N . GLY A 1 94 ? -3.508 1.875 -3.858 1.00 85.25 94 GLY A N 1
ATOM 746 C CA . GLY A 1 94 ? -4.594 1.972 -2.890 1.00 85.25 94 GLY A CA 1
ATOM 747 C C . GLY A 1 94 ? -4.558 0.790 -1.926 1.00 85.25 94 GLY A C 1
ATOM 748 O O . GLY A 1 94 ? -4.141 -0.308 -2.297 1.00 85.25 94 GLY A O 1
ATOM 749 N N . THR A 1 95 ? -5.017 1.020 -0.704 1.00 88.44 95 THR A N 1
ATOM 750 C CA . THR A 1 95 ? -5.116 0.004 0.344 1.00 88.44 95 THR A CA 1
ATOM 751 C C . THR A 1 95 ? -6.483 0.091 1.013 1.00 88.44 95 THR A C 1
ATOM 753 O O . THR A 1 95 ? -7.076 1.173 1.062 1.00 88.44 95 THR A O 1
ATOM 756 N N . GLY A 1 96 ? -6.992 -1.052 1.457 1.00 88.31 96 GLY A N 1
ATOM 757 C CA . GLY A 1 96 ? -8.156 -1.164 2.325 1.00 88.31 96 GLY A CA 1
ATOM 758 C C . GLY A 1 96 ? -7.811 -2.070 3.497 1.00 88.31 96 GLY A C 1
ATOM 759 O O . GLY A 1 96 ? -7.080 -3.047 3.330 1.00 88.31 96 GLY A O 1
ATOM 760 N N . THR A 1 97 ? -8.344 -1.760 4.672 1.00 87.94 97 THR A N 1
ATOM 761 C CA . THR A 1 97 ? -7.978 -2.467 5.900 1.00 87.94 97 THR A CA 1
ATOM 762 C C . THR A 1 97 ? -9.220 -2.995 6.597 1.00 87.94 97 THR A C 1
ATOM 764 O O . THR A 1 97 ? -10.197 -2.268 6.782 1.00 87.94 97 THR A O 1
ATOM 767 N N . ASP A 1 98 ? -9.176 -4.262 7.005 1.00 87.81 98 ASP A N 1
ATOM 768 C CA . ASP A 1 98 ? -10.167 -4.820 7.917 1.00 87.81 98 ASP A CA 1
ATOM 769 C C . ASP A 1 98 ? -9.922 -4.324 9.351 1.00 87.81 98 ASP A C 1
ATOM 771 O O . ASP A 1 98 ? -8.946 -4.706 9.990 1.00 87.81 98 ASP A O 1
ATOM 775 N N . LEU A 1 99 ? -10.815 -3.464 9.851 1.00 86.94 99 LEU A N 1
ATOM 776 C CA . LEU A 1 99 ? -10.781 -2.923 11.218 1.00 86.94 99 LEU A CA 1
ATOM 777 C C . LEU A 1 99 ? -11.665 -3.710 12.197 1.00 86.94 99 LEU A C 1
ATOM 779 O O . LEU A 1 99 ? -11.794 -3.299 13.350 1.00 86.94 99 LEU A O 1
ATOM 783 N N . THR A 1 100 ? -12.282 -4.816 11.761 1.00 86.75 100 THR A N 1
ATOM 784 C CA . THR A 1 100 ? -13.123 -5.681 12.609 1.00 86.75 100 THR A CA 1
ATOM 785 C C . THR A 1 100 ? -12.431 -6.123 13.904 1.00 86.75 100 THR A C 1
ATOM 787 O O . THR A 1 100 ? -13.113 -6.170 14.928 1.00 86.75 100 THR A O 1
ATOM 790 N N . PRO A 1 101 ? -11.112 -6.409 13.919 1.00 87.62 101 PRO A N 1
ATOM 791 C CA . PRO A 1 101 ? -10.438 -6.829 15.146 1.00 87.62 101 PRO A CA 1
ATOM 792 C C . PRO A 1 101 ? -10.347 -5.743 16.227 1.00 87.62 101 PRO A C 1
ATOM 794 O O . PRO A 1 101 ? -10.223 -6.080 17.398 1.00 87.62 101 PRO A O 1
ATOM 797 N N . ILE A 1 102 ? -10.419 -4.455 15.871 1.00 86.38 102 ILE A N 1
ATOM 798 C CA . ILE A 1 102 ? -10.225 -3.353 16.824 1.00 86.38 102 ILE A CA 1
ATOM 799 C C . ILE A 1 102 ? -11.423 -3.242 17.771 1.00 86.38 102 ILE A C 1
ATOM 801 O O . ILE A 1 102 ? -12.565 -3.052 17.340 1.00 86.38 102 ILE A O 1
ATOM 805 N N . ARG A 1 103 ? -11.141 -3.241 19.077 1.00 87.81 103 ARG A N 1
ATOM 806 C CA . ARG A 1 103 ? -12.163 -3.136 20.127 1.00 87.81 103 ARG A CA 1
ATOM 807 C C . ARG A 1 103 ? -13.015 -1.868 20.049 1.00 87.81 103 ARG A C 1
ATOM 809 O O . ARG A 1 103 ? -12.553 -0.782 19.674 1.00 87.81 103 ARG A O 1
ATOM 816 N N . SER A 1 104 ? -14.267 -1.967 20.498 1.00 85.62 104 SER A N 1
ATOM 817 C CA . SER A 1 104 ? -15.169 -0.815 20.587 1.00 85.62 104 SER A CA 1
ATOM 818 C C . SER A 1 104 ? -14.766 0.155 21.702 1.00 85.62 104 SER A C 1
ATOM 820 O O . SER A 1 104 ? -14.147 -0.224 22.690 1.00 85.62 104 SER A O 1
ATOM 822 N N . LYS A 1 105 ? -15.197 1.420 21.597 1.00 80.94 105 LYS A N 1
ATOM 823 C CA . LYS A 1 105 ? -14.927 2.500 22.570 1.00 80.94 105 LYS A CA 1
ATOM 824 C C . LYS A 1 105 ? -15.396 2.196 24.007 1.00 80.94 105 LYS A C 1
ATOM 826 O O . LYS A 1 105 ? -14.955 2.849 24.949 1.00 80.94 105 LYS A O 1
ATOM 831 N N . LEU A 1 106 ? -16.318 1.250 24.172 1.00 78.56 106 LEU A N 1
ATOM 832 C CA . LEU A 1 106 ? -16.897 0.876 25.467 1.00 78.56 106 LEU A CA 1
ATOM 833 C C . LEU A 1 106 ? -16.198 -0.319 26.133 1.00 78.56 106 LEU A C 1
ATOM 835 O O . LEU A 1 106 ? -16.565 -0.682 27.247 1.00 78.56 106 LEU A O 1
ATOM 839 N N . GLU A 1 107 ? -15.223 -0.938 25.470 1.00 81.50 107 GLU A N 1
ATOM 840 C CA . GLU A 1 107 ? -14.500 -2.087 26.016 1.00 81.50 107 GLU A CA 1
ATOM 841 C C . GLU A 1 107 ? -13.395 -1.652 26.984 1.00 81.50 107 GLU A C 1
ATOM 843 O O . GLU A 1 107 ? -12.913 -0.523 26.943 1.00 81.50 107 GLU A O 1
ATOM 848 N N . SER A 1 108 ? -12.996 -2.534 27.897 1.00 74.44 108 SER A N 1
ATOM 849 C CA . SER A 1 108 ? -11.942 -2.225 28.863 1.00 74.44 108 SER A CA 1
ATOM 850 C C . SER A 1 108 ? -10.551 -2.368 28.237 1.00 74.44 108 SER A C 1
ATOM 852 O O . SER A 1 108 ? -10.318 -3.191 27.350 1.00 74.44 108 SER A O 1
ATOM 854 N N . ILE A 1 109 ? -9.597 -1.564 28.712 1.00 82.81 109 ILE A N 1
ATOM 855 C CA . ILE A 1 109 ? -8.173 -1.707 28.384 1.00 82.81 109 ILE A CA 1
ATOM 856 C C . ILE A 1 109 ? -7.422 -2.078 29.660 1.00 82.81 109 ILE A C 1
ATOM 858 O O . ILE A 1 109 ? -7.708 -1.548 30.734 1.00 82.81 109 ILE A O 1
ATOM 862 N N . SER A 1 110 ? -6.433 -2.962 29.533 1.00 73.31 110 SER A N 1
ATOM 863 C CA . SER A 1 110 ? -5.580 -3.422 30.636 1.00 73.31 110 SER A CA 1
ATOM 864 C C . SER A 1 110 ? -4.838 -2.287 31.358 1.00 73.31 110 SER A C 1
ATOM 866 O O . SER A 1 110 ? -4.556 -2.412 32.545 1.00 73.31 110 SER A O 1
ATOM 868 N N . GLY A 1 111 ? -4.562 -1.171 30.674 1.00 69.69 111 GLY A N 1
ATOM 869 C CA . GLY A 1 111 ? -3.880 0.008 31.224 1.00 69.69 111 GLY A CA 1
ATOM 870 C C . GLY A 1 111 ? -4.778 1.039 31.923 1.00 69.69 111 GLY A C 1
ATOM 871 O O . GLY A 1 111 ? -4.266 2.042 32.413 1.00 69.69 111 GLY A O 1
ATOM 872 N N . GLY A 1 112 ? -6.097 0.816 31.979 1.00 69.06 112 GLY A N 1
ATOM 873 C CA . GLY A 1 112 ? -7.062 1.798 32.478 1.00 69.06 112 GLY A CA 1
ATOM 874 C C . GLY A 1 112 ? -7.417 2.878 31.445 1.00 69.06 112 GLY A C 1
ATOM 875 O O . GLY A 1 112 ? -6.623 3.236 30.580 1.00 69.06 112 GLY A O 1
ATOM 876 N N . GLY A 1 113 ? -8.647 3.391 31.524 1.00 77.19 113 GLY A N 1
ATOM 877 C CA . GLY A 1 113 ? -9.205 4.339 30.552 1.00 77.19 113 GLY A CA 1
ATOM 878 C C . GLY A 1 113 ? -10.148 3.691 29.533 1.00 77.19 113 GLY A C 1
ATOM 879 O O . GLY A 1 113 ? -10.427 2.495 29.595 1.00 77.19 113 GLY A O 1
ATOM 880 N N . ALA A 1 114 ? -10.670 4.515 28.620 1.00 76.38 114 ALA A N 1
ATOM 881 C CA . ALA A 1 114 ? -11.582 4.090 27.561 1.00 76.38 114 ALA A CA 1
ATOM 882 C C . ALA A 1 114 ? -10.855 4.072 26.202 1.00 76.38 114 ALA A C 1
ATOM 884 O O . ALA A 1 114 ? -10.170 5.046 25.875 1.00 76.38 114 ALA A O 1
ATOM 885 N N . PRO A 1 115 ? -11.002 3.009 25.398 1.00 80.06 115 PRO A N 1
ATOM 886 C CA . PRO A 1 115 ? -10.396 2.914 24.079 1.00 80.06 115 PRO A CA 1
ATOM 887 C C . PRO A 1 115 ? -10.974 3.946 23.116 1.00 80.06 115 PRO A C 1
ATOM 889 O O . PRO A 1 115 ? -12.142 4.322 23.182 1.00 80.06 115 PRO A O 1
ATOM 892 N N . SER A 1 116 ? -10.154 4.392 22.167 1.00 82.06 116 SER A N 1
ATOM 893 C CA . SER A 1 116 ? -10.562 5.372 21.153 1.00 82.06 116 SER A CA 1
ATOM 894 C C . SER A 1 116 ? -11.608 4.819 20.173 1.00 82.06 116 SER A C 1
ATOM 896 O O . SER A 1 116 ? -12.356 5.595 19.570 1.00 82.06 116 SER A O 1
ATOM 898 N N . GLY A 1 117 ? -11.670 3.491 20.027 1.00 85.00 117 GLY A N 1
ATOM 899 C CA . GLY A 1 117 ? -12.495 2.780 19.052 1.00 85.00 117 GLY A CA 1
ATOM 900 C C . GLY A 1 117 ? -11.983 2.903 17.606 1.00 85.00 117 GLY A C 1
ATOM 901 O O . GLY A 1 117 ? -11.195 3.805 17.294 1.00 85.00 117 GLY A O 1
ATOM 902 N N . PRO A 1 118 ? -12.470 2.050 16.687 1.00 86.44 118 PRO A N 1
ATOM 903 C CA . PRO A 1 118 ? -11.975 1.966 15.308 1.00 86.44 118 PRO A CA 1
ATOM 904 C C . PRO A 1 118 ? -12.170 3.263 14.512 1.00 86.44 118 PRO A C 1
ATOM 906 O O . PRO A 1 118 ? -11.314 3.649 13.721 1.00 86.44 118 PRO A O 1
ATOM 909 N N . MET A 1 119 ? -13.253 4.004 14.769 1.00 87.88 119 MET A N 1
ATOM 910 C CA . MET A 1 119 ? -13.547 5.259 14.061 1.00 87.88 119 MET A CA 1
ATOM 911 C C . MET A 1 119 ? -12.514 6.361 14.312 1.00 87.88 119 MET A C 1
ATOM 913 O O . MET A 1 119 ? -12.310 7.219 13.453 1.00 87.88 119 MET A O 1
ATOM 917 N N . SER A 1 120 ? -11.870 6.365 15.480 1.00 87.06 120 SER A N 1
ATOM 918 C CA . SER A 1 120 ? -10.823 7.343 15.780 1.00 87.06 120 SER A CA 1
ATOM 919 C C . SER A 1 120 ? -9.563 7.053 14.964 1.00 87.06 120 SER A C 1
ATOM 921 O O . SER A 1 120 ? -8.986 7.977 14.397 1.00 87.06 120 SER A O 1
ATOM 923 N N . PHE A 1 121 ? -9.186 5.777 14.835 1.00 87.12 121 PHE A N 1
ATOM 924 C CA . PHE A 1 121 ? -8.054 5.352 14.009 1.00 87.12 121 PHE A CA 1
ATOM 925 C C . PHE A 1 121 ? -8.335 5.521 12.515 1.00 87.12 121 PHE A C 1
ATOM 927 O O . PHE A 1 121 ? -7.482 6.032 11.798 1.00 87.12 121 PHE A O 1
ATOM 934 N N . LEU A 1 122 ? -9.562 5.246 12.060 1.00 87.75 122 LEU A N 1
ATOM 935 C CA . LEU A 1 122 ? -9.971 5.500 10.675 1.00 87.75 122 LEU A CA 1
ATOM 936 C C . LEU A 1 122 ? -9.779 6.970 10.268 1.00 87.75 122 LEU A C 1
ATOM 938 O O . LEU A 1 122 ? -9.330 7.254 9.160 1.00 87.75 122 LEU A O 1
ATOM 942 N N . ARG A 1 123 ? -10.056 7.920 11.172 1.00 88.44 123 ARG A N 1
ATOM 943 C CA . ARG A 1 123 ? -9.770 9.344 10.922 1.00 88.44 123 ARG A CA 1
ATOM 944 C C . ARG A 1 123 ? -8.274 9.614 10.787 1.00 88.44 123 ARG A C 1
ATOM 946 O O . ARG A 1 123 ? -7.896 10.446 9.971 1.00 88.44 123 ARG A O 1
ATOM 953 N N . VAL A 1 124 ? -7.432 8.939 11.569 1.00 87.38 124 VAL A N 1
ATOM 954 C CA . VAL A 1 124 ? -5.971 9.060 11.457 1.00 87.38 124 VAL A CA 1
ATOM 955 C C . VAL A 1 124 ? -5.502 8.532 10.102 1.00 87.38 124 VAL A C 1
ATOM 957 O O . VAL A 1 124 ? -4.782 9.248 9.411 1.00 87.38 124 VAL A O 1
ATOM 960 N N . TYR A 1 125 ? -5.959 7.350 9.681 1.00 87.62 125 TYR A N 1
ATOM 961 C CA . TYR A 1 125 ? -5.620 6.780 8.372 1.00 87.62 125 TYR A CA 1
ATOM 962 C C . TYR A 1 125 ? -6.078 7.674 7.213 1.00 87.62 125 TYR A C 1
ATOM 964 O O . TYR A 1 125 ? -5.301 7.944 6.299 1.00 87.62 125 TYR A O 1
ATOM 972 N N . ASP A 1 126 ? -7.288 8.241 7.286 1.00 87.00 126 ASP A N 1
ATOM 973 C CA . ASP A 1 126 ? -7.766 9.211 6.293 1.00 87.00 126 ASP A CA 1
ATOM 974 C C . ASP A 1 126 ? -6.880 10.469 6.236 1.00 87.00 126 ASP A C 1
ATOM 976 O O . ASP A 1 126 ? -6.548 10.959 5.154 1.00 87.00 126 ASP A O 1
ATOM 980 N N . GLN A 1 127 ? -6.427 10.984 7.383 1.00 86.56 127 GLN A N 1
ATOM 981 C CA . GLN A 1 127 ? -5.483 12.105 7.405 1.00 86.56 127 GLN A CA 1
ATOM 982 C C . GLN A 1 127 ? -4.116 11.722 6.824 1.00 86.56 127 GLN A C 1
ATOM 984 O O . GLN A 1 127 ? -3.562 12.490 6.036 1.00 86.56 127 GLN A O 1
ATOM 989 N N . VAL A 1 128 ? -3.591 10.535 7.140 1.00 83.88 128 VAL A N 1
ATOM 990 C CA . VAL A 1 128 ? -2.337 10.025 6.562 1.00 83.88 128 VAL A CA 1
ATOM 991 C C . VAL A 1 128 ? -2.456 9.921 5.042 1.00 83.88 128 VAL A C 1
ATOM 993 O O . VAL A 1 128 ? -1.603 10.455 4.336 1.00 83.88 128 VAL A O 1
ATOM 996 N N . ALA A 1 129 ? -3.539 9.340 4.526 1.00 82.62 129 ALA A N 1
ATOM 997 C CA . ALA A 1 129 ? -3.802 9.256 3.090 1.00 82.62 129 ALA A CA 1
ATOM 998 C C . ALA A 1 129 ? -3.908 10.644 2.428 1.00 82.62 129 ALA A C 1
ATOM 1000 O O . ALA A 1 129 ? -3.450 10.851 1.303 1.00 82.62 129 ALA A O 1
ATOM 1001 N N . ASN A 1 130 ? -4.486 11.626 3.127 1.00 81.94 130 ASN A N 1
ATOM 1002 C CA . ASN A 1 130 ? -4.608 12.995 2.624 1.00 81.94 130 ASN A CA 1
ATOM 1003 C C . ASN A 1 130 ? -3.268 13.746 2.564 1.00 81.94 130 ASN A C 1
ATOM 1005 O O . ASN A 1 130 ? -3.077 14.568 1.654 1.00 81.94 130 ASN A O 1
ATOM 1009 N N . VAL A 1 131 ? -2.371 13.489 3.522 1.00 84.06 131 VAL A N 1
ATOM 1010 C CA . VAL A 1 131 ? -1.052 14.134 3.646 1.00 84.06 131 VAL A CA 1
ATOM 1011 C C . VAL A 1 131 ? -0.016 13.460 2.752 1.00 84.06 131 VAL A C 1
ATOM 1013 O O . VAL A 1 131 ? 0.742 14.150 2.067 1.00 84.06 131 VAL A O 1
ATOM 1016 N N . VAL A 1 132 ? 0.004 12.126 2.715 1.00 73.94 132 VAL A N 1
ATOM 1017 C CA . VAL A 1 132 ? 0.920 11.334 1.887 1.00 73.94 132 VAL A CA 1
ATOM 1018 C C . VAL A 1 132 ? 0.412 11.335 0.449 1.00 73.94 132 VAL A C 1
ATOM 1020 O O . VAL A 1 132 ? -0.152 10.379 -0.075 1.00 73.94 132 VAL A O 1
ATOM 1023 N N . ARG A 1 133 ? 0.606 12.475 -0.210 1.00 61.12 133 ARG A N 1
ATOM 1024 C CA . ARG A 1 133 ? 0.367 12.627 -1.639 1.00 61.12 133 ARG A CA 1
ATOM 1025 C C . ARG A 1 133 ? 1.610 12.160 -2.379 1.00 61.12 133 ARG A C 1
ATOM 1027 O O . ARG A 1 133 ? 2.677 12.749 -2.229 1.00 61.12 133 ARG A O 1
ATOM 1034 N N . SER A 1 134 ? 1.455 11.148 -3.230 1.00 51.41 134 SER A N 1
ATOM 1035 C CA . SER A 1 134 ? 2.379 10.919 -4.344 1.00 51.41 134 SER A CA 1
ATOM 1036 C C . SER A 1 134 ? 2.540 12.251 -5.084 1.00 51.41 134 SER A C 1
ATOM 1038 O O . SER A 1 134 ? 1.548 12.812 -5.555 1.00 51.41 134 SER A O 1
ATOM 1040 N N . GLY A 1 135 ? 3.752 12.813 -5.083 1.00 45.50 135 GLY A N 1
ATOM 1041 C CA . GLY A 1 135 ? 4.062 14.165 -5.555 1.00 45.50 135 GLY A CA 1
ATOM 1042 C C . GLY A 1 135 ? 3.529 14.465 -6.960 1.00 45.50 135 GLY A C 1
ATOM 1043 O O . GLY A 1 135 ? 4.225 14.284 -7.953 1.00 45.50 135 GLY A O 1
ATOM 1044 N N . GLY A 1 136 ? 2.286 14.950 -7.038 1.00 42.19 136 GLY A N 1
ATOM 1045 C CA . GLY A 1 136 ? 1.647 15.470 -8.246 1.00 42.19 136 GLY A CA 1
ATOM 1046 C C . GLY A 1 136 ? 0.910 14.478 -9.159 1.00 42.19 136 GLY A C 1
ATOM 1047 O O . GLY A 1 136 ? 0.316 14.938 -10.130 1.00 42.19 136 GLY A O 1
ATOM 1048 N N . LYS A 1 137 ? 0.870 13.159 -8.900 1.00 49.38 137 LYS A N 1
ATOM 1049 C CA . LYS A 1 137 ? 0.295 12.176 -9.857 1.00 49.38 137 LYS A CA 1
ATOM 1050 C C . LYS A 1 137 ? -0.854 11.325 -9.292 1.00 49.38 137 LYS A C 1
ATOM 1052 O O . LYS A 1 137 ? -0.759 10.114 -9.172 1.00 49.38 137 LYS A O 1
ATOM 1057 N N . THR A 1 138 ? -1.995 11.991 -9.079 1.00 41.09 138 THR A N 1
ATOM 1058 C CA . THR A 1 138 ? -3.347 11.447 -8.788 1.00 41.09 138 THR A CA 1
ATOM 1059 C C . THR A 1 138 ? -3.761 11.448 -7.306 1.00 41.09 138 THR A C 1
ATOM 1061 O O . THR A 1 138 ? -3.164 10.797 -6.457 1.00 41.09 138 THR A O 1
ATOM 1064 N N . ARG A 1 139 ? -4.873 12.142 -7.017 1.00 38.69 139 ARG A N 1
ATOM 1065 C CA . ARG A 1 139 ? -5.593 12.168 -5.731 1.00 38.69 139 ARG A CA 1
ATOM 1066 C C . ARG A 1 139 ? -6.408 10.875 -5.588 1.00 38.69 139 ARG A C 1
ATOM 1068 O O . ARG A 1 139 ? -7.293 10.646 -6.409 1.00 38.69 139 ARG A O 1
ATOM 1075 N N . ARG A 1 140 ? -6.133 10.030 -4.588 1.00 52.09 140 ARG A N 1
ATOM 1076 C CA . ARG A 1 140 ? -6.858 8.756 -4.386 1.00 52.09 140 ARG A CA 1
ATOM 1077 C C . ARG A 1 140 ? -7.505 8.711 -3.009 1.00 52.09 140 ARG A C 1
ATOM 1079 O O . ARG A 1 140 ? -6.975 9.276 -2.062 1.00 52.09 140 ARG A O 1
ATOM 1086 N N . ARG A 1 141 ? -8.704 8.127 -2.957 1.00 30.88 141 ARG A N 1
ATOM 1087 C CA . ARG A 1 141 ? -9.544 8.048 -1.758 1.00 30.88 141 ARG A CA 1
ATOM 1088 C C . ARG A 1 141 ? -9.287 6.718 -1.039 1.00 30.88 141 ARG A C 1
ATOM 1090 O O . ARG A 1 141 ? -9.315 5.703 -1.736 1.00 30.88 141 ARG A O 1
ATOM 1097 N N . PRO A 1 142 ? -9.121 6.699 0.291 1.00 34.50 142 PRO A N 1
ATOM 1098 C CA . PRO A 1 142 ? -9.378 5.489 1.063 1.00 34.50 142 PRO A CA 1
ATOM 1099 C C . PRO A 1 142 ? -10.873 5.127 0.956 1.00 34.50 142 PRO A C 1
ATOM 1101 O O . PRO A 1 142 ? -11.725 6.017 0.827 1.00 34.50 142 PRO A O 1
ATOM 1104 N N . ARG A 1 143 ? -11.189 3.830 0.927 1.00 37.28 143 ARG A N 1
ATOM 1105 C CA . ARG A 1 143 ? -12.551 3.294 1.053 1.00 37.28 143 ARG A CA 1
ATOM 1106 C C . ARG A 1 143 ? -12.594 2.327 2.216 1.00 37.28 143 ARG A C 1
ATOM 1108 O O . ARG A 1 143 ? -11.633 1.538 2.315 1.00 37.28 143 ARG A O 1
#

pLDDT: mean 81.49, std 12.18, range [30.88, 94.44]

Sequence (143 aa):
MFYDELSWLCLNQYGAFNSPVWFNVGLHHEYGVGTDSAQGNWHYEE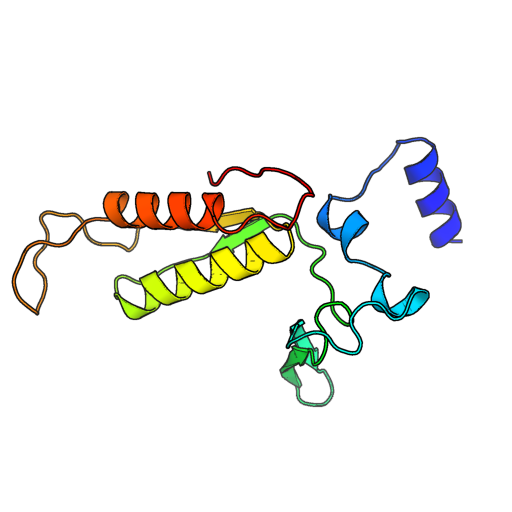SLGQAKRATSQYEYPQGSACFIQSVDDDLESILQLAQSEGMLFKFGSGTGTDLTPIRSKLESISGGGAPSGPMSFLRVYDQVANVVRSGGKTRRRPR

Foldseek 3Di:
DVVVVVVVCVVVVVDDADDLCVVQAPCCVPPVPFPVPCWADWDQDPVVRDIDIHRTNRVDDDREAEEEEEAAQDPVRLVVVLVVQLNCQLSNHAYAYDPVNHDAQCDADPVDDTDPGPVNSVVVSQVSLVVSHNPPDDRDG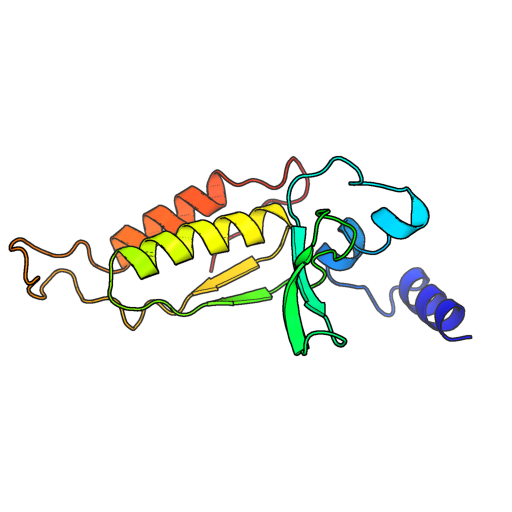HD

Secondary structure (DSSP, 8-state):
-HHHHHHHHHHTTS----HHHHHHTTHHHHH-TTTTPPP--EEEETTTTEEEE-SSTTTS-----EEEEE--SSHHHHHHHHHHHHHHHHTT-EEEEE-TTSPPTTS--TTSS----HHHHHHHHHHHHHH---TTS------